Protein AF-A0A0K2B4W9-F1 (afdb_monomer)

Nearest PDB structures (foldseek):
  5sxi-assembly1_A  TM=6.071E-01  e=3.962E+00  Homo sapiens
  8ts7-assembly1_A  TM=5.575E-01  e=5.562E+00  Homo sapiens
  5sxe-assembly1_A  TM=6.425E-01  e=4.856E+00  Homo sapiens
  5sxk-assembly1_A  TM=5.006E-01  e=3.962E+00  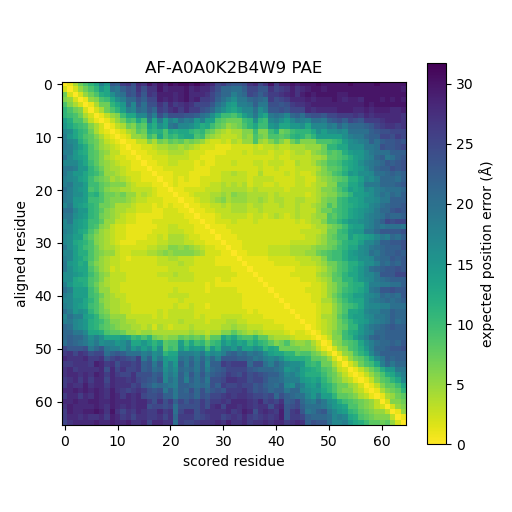Homo sapiens

pLDDT: mean 80.01, std 13.7, range [45.56, 95.38]

Mean predicted aligned error: 11.99 Å

Sequence (65 aa):
MPDEPMGPRPLGTAMREVTFPDQSRGIILVQAGTPQDEADAMAARVWAGLPEDREPPTPPHRQRR

Secondary structure (DSSP, 8-state):
--------PPPSEEEEEEE-TTS-EEEEEEETT--HHHHHHHHHHHHHHS-------PPP-----

Radius of gyration: 20.1 Å; Cα contacts (8 Å, |Δi|>4): 57; chains: 1; bounding box: 30×40×68 Å

Organism: Streptomyces ambofaciens (strain ATCC 23877 / 3486 / DSM 40053 / JCM 4204 / NBRC 12836 / NRRL B-2516) (NCBI:txid278992)

Solvent-accessible surface area (backbone atoms only — not comparable to full-atom values): 4363 Å² total; per-residue (Å²): 132,82,84,71,78,77,65,88,70,50,78,62,76,34,83,41,81,36,62,37,90,86,72,47,78,47,76,50,81,42,56,30,76,65,53,68,71,59,51,30,54,50,48,39,53,54,57,73,69,52,77,81,81,67,74,72,82,74,73,78,78,78,76,86,124

Foldseek 3Di:
DDPDPPPDQDADWDWDWEQEPVRDIDIDIDGGNDDRVNVNVVRNVVVVPDPPPPPPPDPPPPPDD

Structure (mmCIF, N/CA/C/O backbone):
data_AF-A0A0K2B4W9-F1
#
_entry.id   AF-A0A0K2B4W9-F1
#
loop_
_atom_site.group_PDB
_atom_site.id
_atom_site.type_symbol
_atom_site.label_atom_id
_atom_site.label_alt_id
_atom_site.label_comp_id
_atom_site.label_asym_id
_atom_site.label_entity_id
_atom_site.label_seq_id
_atom_site.pdbx_PDB_ins_code
_atom_site.Cartn_x
_atom_site.Cartn_y
_atom_site.Cartn_z
_atom_site.occupancy
_atom_site.B_iso_or_equiv
_atom_site.auth_seq_id
_atom_site.auth_comp_id
_atom_site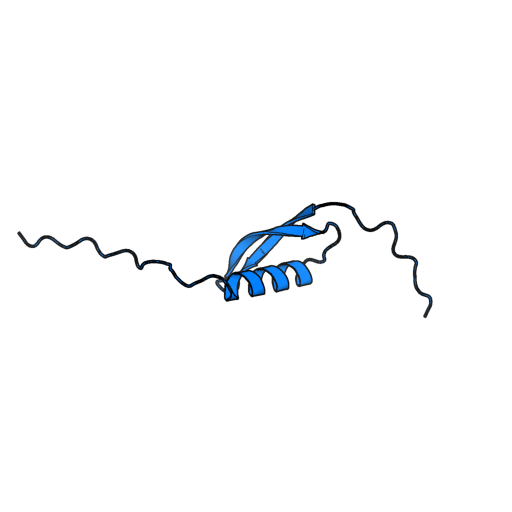.auth_asym_id
_atom_site.auth_atom_id
_atom_site.pdbx_PDB_model_num
ATOM 1 N N . MET A 1 1 ? -2.026 -19.943 -27.590 1.00 45.56 1 MET A N 1
ATOM 2 C CA . MET A 1 1 ? -1.751 -18.501 -27.434 1.00 45.56 1 MET A CA 1
ATOM 3 C C . MET A 1 1 ? -0.288 -18.379 -27.047 1.00 45.56 1 MET A C 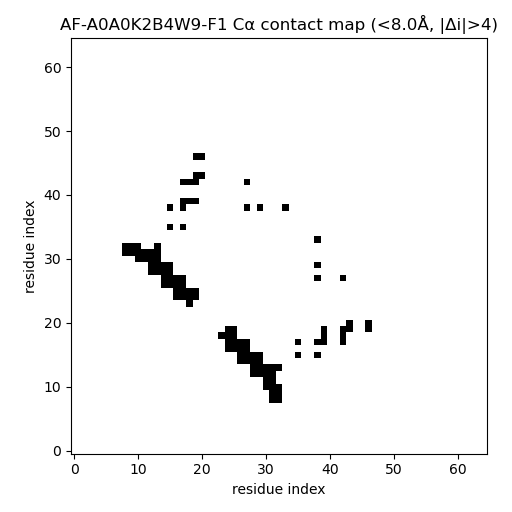1
ATOM 5 O O . MET A 1 1 ? 0.109 -19.167 -26.196 1.00 45.56 1 MET A O 1
ATOM 9 N N . PRO A 1 2 ? 0.528 -17.557 -27.724 1.00 56.31 2 PRO A N 1
ATOM 10 C CA . PRO A 1 2 ? 1.959 -17.503 -27.457 1.00 56.31 2 PRO A CA 1
ATOM 11 C C . PRO A 1 2 ? 2.200 -16.760 -26.140 1.00 56.31 2 PRO A C 1
ATOM 13 O O . PRO A 1 2 ? 1.627 -15.694 -25.933 1.00 56.31 2 PRO A O 1
ATOM 16 N N . ASP A 1 3 ? 3.018 -17.343 -25.263 1.00 59.06 3 ASP A N 1
ATOM 17 C CA . ASP A 1 3 ? 3.667 -16.656 -24.145 1.00 59.06 3 ASP A CA 1
ATOM 18 C C . ASP A 1 3 ? 4.408 -15.432 -24.703 1.00 59.06 3 ASP A C 1
ATOM 20 O O . ASP A 1 3 ? 5.503 -15.548 -25.258 1.00 59.06 3 ASP A O 1
ATOM 24 N N . GLU A 1 4 ? 3.783 -14.255 -24.630 1.00 63.03 4 GLU A N 1
ATOM 25 C CA . GLU A 1 4 ? 4.486 -13.004 -24.880 1.00 63.03 4 GLU A CA 1
ATOM 26 C C . GLU A 1 4 ? 5.616 -12.890 -23.851 1.00 63.03 4 GLU A C 1
ATOM 28 O O . GLU A 1 4 ? 5.370 -13.039 -22.647 1.00 63.03 4 GLU A O 1
ATOM 33 N N . PRO A 1 5 ? 6.863 -12.625 -24.280 1.00 56.88 5 PRO A N 1
ATOM 34 C CA . PRO A 1 5 ? 7.930 -12.357 -23.342 1.00 56.88 5 PRO A CA 1
ATOM 35 C C . PRO A 1 5 ? 7.575 -11.038 -22.662 1.00 56.88 5 PRO A C 1
ATOM 37 O O . PRO A 1 5 ? 7.715 -9.970 -23.259 1.00 56.88 5 PRO A O 1
ATOM 40 N N . MET A 1 6 ? 7.074 -11.108 -21.423 1.00 63.47 6 MET A N 1
ATOM 41 C CA . MET A 1 6 ? 6.938 -9.924 -20.584 1.0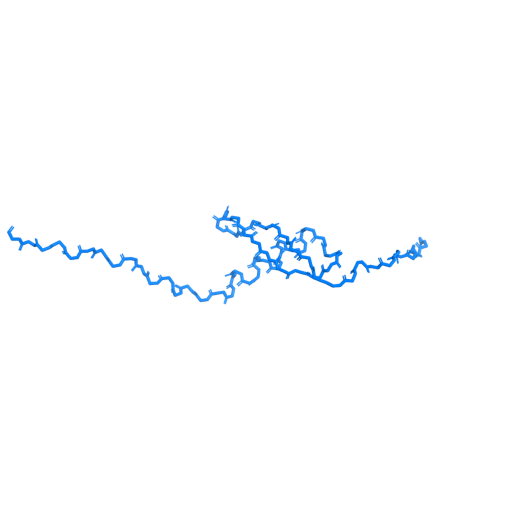0 63.47 6 MET A CA 1
ATOM 42 C C . MET A 1 6 ? 8.298 -9.228 -20.610 1.00 63.47 6 MET A C 1
ATOM 44 O O . MET A 1 6 ? 9.296 -9.805 -20.169 1.00 63.47 6 MET A O 1
ATOM 48 N N . GLY A 1 7 ? 8.340 -8.020 -21.179 1.00 64.75 7 GLY A N 1
ATOM 49 C CA . GLY A 1 7 ? 9.528 -7.174 -21.170 1.00 64.75 7 GLY A CA 1
ATOM 50 C C . GLY A 1 7 ? 10.085 -7.033 -19.749 1.00 64.75 7 GLY A C 1
ATOM 51 O O . GLY A 1 7 ? 9.412 -7.403 -18.783 1.00 64.75 7 GLY A O 1
ATOM 52 N N . PRO A 1 8 ? 11.319 -6.526 -19.594 1.00 67.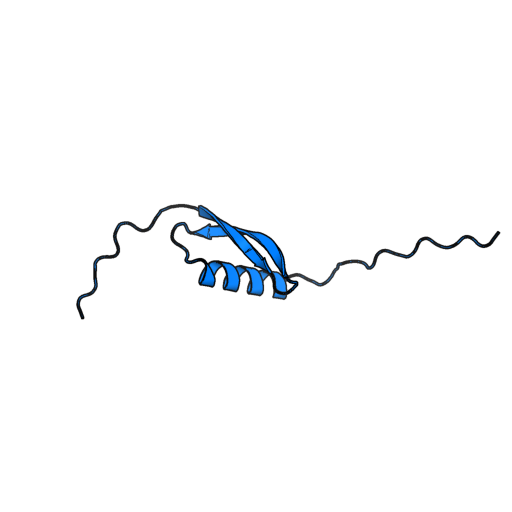00 8 PRO A N 1
ATOM 53 C CA . PRO A 1 8 ? 11.997 -6.511 -18.303 1.00 67.00 8 PRO A CA 1
ATOM 54 C C . PRO A 1 8 ? 11.073 -5.920 -17.238 1.00 67.00 8 PRO A C 1
ATOM 56 O O . PRO A 1 8 ? 10.677 -4.755 -17.324 1.00 67.00 8 PRO A O 1
ATOM 59 N N . ARG A 1 9 ? 10.675 -6.756 -16.267 1.00 69.69 9 ARG A N 1
ATOM 60 C CA . ARG A 1 9 ? 9.822 -6.297 -15.173 1.00 69.69 9 ARG A CA 1
ATOM 61 C C . ARG A 1 9 ? 10.566 -5.171 -14.459 1.00 69.69 9 ARG A C 1
ATOM 63 O O . ARG A 1 9 ? 11.765 -5.331 -14.207 1.00 69.69 9 ARG A O 1
ATOM 70 N N . PRO A 1 10 ? 9.896 -4.048 -14.155 1.00 78.88 10 PRO A N 1
ATOM 71 C CA . PRO A 1 10 ? 10.504 -2.984 -13.376 1.00 78.88 10 PRO A CA 1
ATOM 72 C C . PRO A 1 10 ? 11.139 -3.572 -12.113 1.00 78.88 10 PRO A C 1
ATOM 74 O O . PRO A 1 10 ? 10.509 -4.347 -11.399 1.00 78.88 10 PRO A O 1
ATOM 77 N N . LEU A 1 11 ? 12.407 -3.254 -11.870 1.00 83.25 11 LEU A N 1
ATOM 78 C CA . LEU A 1 11 ? 13.146 -3.761 -10.718 1.00 83.25 11 LEU A CA 1
ATOM 79 C C . LEU A 1 11 ? 13.071 -2.752 -9.569 1.00 83.25 11 LEU A C 1
ATOM 81 O O . LEU A 1 11 ? 13.073 -1.543 -9.797 1.00 83.25 11 LEU A O 1
ATOM 85 N N . GLY A 1 12 ? 13.047 -3.250 -8.334 1.00 90.25 12 GLY A N 1
ATOM 86 C CA . GLY A 1 12 ? 13.042 -2.430 -7.121 1.00 90.25 12 GLY A CA 1
ATOM 87 C C . GLY A 1 12 ? 11.664 -2.302 -6.474 1.00 90.25 12 GLY A C 1
ATOM 88 O O . GLY A 1 12 ? 10.810 -3.176 -6.624 1.00 90.25 12 GLY A O 1
ATOM 89 N N . THR A 1 13 ? 11.469 -1.214 -5.731 1.00 93.31 13 THR A N 1
ATOM 90 C CA . THR A 1 13 ? 10.260 -0.945 -4.941 1.00 93.31 13 THR A CA 1
ATOM 91 C C . THR A 1 13 ? 9.569 0.310 -5.468 1.00 93.31 13 THR A C 1
ATOM 93 O O . THR A 1 13 ? 10.231 1.299 -5.778 1.00 93.31 13 THR A O 1
ATOM 96 N N . ALA A 1 14 ? 8.244 0.287 -5.554 1.00 92.56 14 ALA A N 1
ATOM 97 C CA . ALA A 1 14 ? 7.405 1.406 -5.954 1.00 92.56 14 ALA A CA 1
ATOM 98 C C . ALA A 1 14 ? 6.483 1.835 -4.806 1.00 92.56 14 ALA A C 1
ATOM 100 O O . ALA A 1 14 ? 5.968 1.002 -4.059 1.00 92.56 14 ALA A O 1
ATOM 101 N N . MET A 1 15 ? 6.252 3.143 -4.695 1.00 94.12 15 MET A N 1
ATOM 102 C CA . MET A 1 15 ? 5.220 3.709 -3.827 1.00 94.12 15 MET A CA 1
ATOM 103 C C . MET A 1 15 ? 3.879 3.674 -4.560 1.00 94.12 15 MET A C 1
ATOM 105 O O . MET A 1 15 ? 3.783 4.149 -5.693 1.00 94.12 15 MET A O 1
ATOM 109 N N . ARG A 1 16 ? 2.847 3.124 -3.920 1.00 92.19 16 ARG A N 1
ATOM 110 C CA . ARG A 1 16 ? 1.480 3.089 -4.452 1.00 92.19 16 ARG A CA 1
ATOM 111 C C . ARG A 1 16 ? 0.512 3.696 -3.454 1.00 92.19 16 ARG A C 1
ATOM 113 O O . ARG A 1 16 ? 0.519 3.311 -2.288 1.00 92.19 16 ARG A O 1
ATOM 120 N N . GLU A 1 17 ? -0.306 4.631 -3.928 1.00 95.38 17 GLU A N 1
ATOM 121 C CA . GLU A 1 17 ? -1.480 5.103 -3.195 1.00 95.38 17 GLU A CA 1
ATOM 122 C C . GLU A 1 17 ? -2.542 4.001 -3.236 1.00 95.38 17 GLU A C 1
ATOM 124 O O . GLU A 1 17 ? -2.775 3.427 -4.295 1.00 95.38 17 GLU A O 1
ATOM 129 N N . VAL A 1 18 ? -3.145 3.682 -2.096 1.00 92.38 18 VAL A N 1
ATOM 130 C CA . VAL A 1 18 ? -4.149 2.620 -1.934 1.00 92.38 18 VAL A CA 1
ATOM 131 C C . VAL A 1 18 ? -5.319 3.132 -1.107 1.00 92.38 18 VAL A C 1
ATOM 133 O O . VAL A 1 18 ? -5.169 4.061 -0.305 1.00 92.38 18 VAL A O 1
ATOM 136 N N . THR A 1 19 ? -6.481 2.509 -1.285 1.00 91.94 19 THR A N 1
ATOM 137 C CA . THR A 1 19 ? -7.658 2.770 -0.446 1.00 91.94 19 THR A CA 1
ATOM 138 C C . THR A 1 19 ? -7.833 1.628 0.547 1.00 91.94 19 THR A C 1
ATOM 140 O O . THR A 1 19 ? -8.022 0.479 0.153 1.00 91.94 19 THR A O 1
ATOM 143 N N . PHE A 1 20 ? -7.758 1.934 1.839 1.00 87.69 20 PHE A N 1
ATOM 144 C CA . PHE A 1 20 ? -7.976 0.958 2.902 1.00 87.69 20 PHE A CA 1
ATOM 145 C C . PHE A 1 20 ? -9.475 0.642 3.081 1.00 87.69 20 PHE A C 1
ATOM 147 O O . PHE A 1 20 ? -10.331 1.401 2.616 1.00 87.69 20 PHE A O 1
ATOM 154 N N . PRO A 1 21 ? -9.832 -0.459 3.774 1.00 85.62 21 PRO A N 1
ATOM 155 C CA . PRO A 1 21 ? -11.231 -0.840 4.001 1.00 85.62 21 PRO A CA 1
ATOM 156 C C . PRO A 1 21 ? -12.085 0.208 4.736 1.00 85.62 21 PRO A C 1
ATOM 158 O O . PRO A 1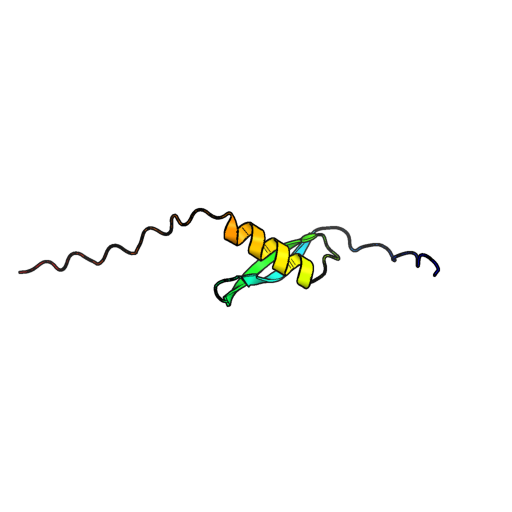 21 ? -13.304 0.221 4.577 1.00 85.62 21 PRO A O 1
ATOM 161 N N . ASP A 1 22 ? -11.469 1.100 5.515 1.00 86.31 22 ASP A N 1
ATOM 162 C CA . ASP A 1 22 ? -12.134 2.228 6.183 1.00 86.31 22 ASP A CA 1
ATOM 163 C C . ASP A 1 22 ? -12.332 3.454 5.265 1.00 86.31 22 ASP A C 1
ATOM 165 O O . ASP A 1 22 ? -12.733 4.521 5.727 1.00 86.31 22 ASP A O 1
ATOM 169 N N . GLN A 1 23 ? -12.063 3.299 3.963 1.00 87.75 23 GLN A N 1
ATOM 170 C CA . GLN A 1 23 ? -12.067 4.344 2.933 1.00 87.75 23 GLN A CA 1
ATOM 171 C C . GLN A 1 23 ? -10.982 5.416 3.108 1.00 87.75 23 GLN A C 1
ATOM 173 O O . GLN A 1 23 ? -10.943 6.382 2.339 1.00 87.75 23 GLN A O 1
ATOM 178 N N . SER A 1 24 ? -10.077 5.262 4.078 1.00 89.06 24 SER A N 1
ATOM 179 C CA . SER A 1 24 ? -8.911 6.130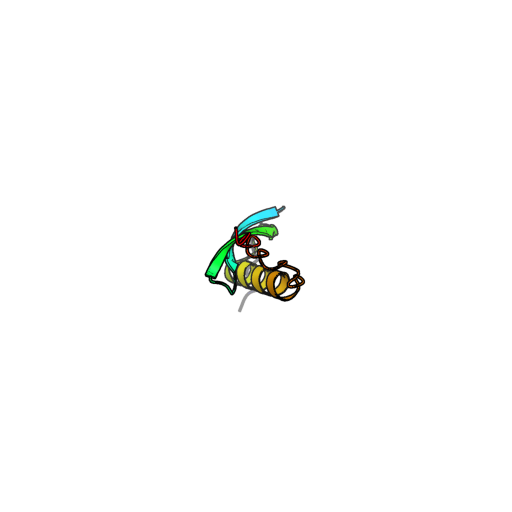 4.184 1.00 89.06 24 SER A CA 1
ATOM 180 C C . SER A 1 24 ? -7.918 5.829 3.060 1.00 89.06 24 SER A C 1
ATOM 182 O O . SER A 1 24 ? -7.835 4.715 2.535 1.00 89.06 24 SER A O 1
ATOM 184 N N . ARG A 1 25 ? -7.167 6.855 2.654 1.00 91.88 25 ARG A N 1
ATOM 185 C CA . ARG A 1 25 ? -6.109 6.727 1.651 1.00 91.88 25 ARG A CA 1
ATOM 186 C C . ARG A 1 25 ? -4.767 6.587 2.342 1.00 91.88 25 ARG A C 1
ATOM 188 O O . ARG A 1 25 ? -4.478 7.323 3.285 1.00 91.88 25 ARG A O 1
ATOM 195 N N . GLY A 1 26 ? -3.935 5.687 1.841 1.00 91.12 26 GLY A N 1
ATOM 196 C CA . GLY A 1 26 ? -2.578 5.497 2.331 1.00 91.12 26 GLY A CA 1
ATOM 197 C C . GLY A 1 26 ? -1.594 5.228 1.218 1.00 91.12 26 GLY A C 1
ATOM 198 O O . GLY A 1 26 ? -1.960 5.125 0.052 1.00 91.12 26 GLY A O 1
ATOM 199 N N . ILE A 1 27 ? -0.328 5.104 1.600 1.00 93.94 27 ILE A N 1
ATOM 200 C CA . ILE A 1 27 ? 0.745 4.717 0.693 1.00 93.94 27 ILE A CA 1
ATOM 201 C C . ILE A 1 27 ? 1.360 3.426 1.211 1.00 93.94 27 ILE A C 1
ATOM 203 O O . ILE A 1 27 ? 1.697 3.330 2.392 1.00 93.94 27 ILE A O 1
ATOM 207 N N . ILE A 1 28 ? 1.549 2.461 0.315 1.00 93.50 28 ILE A N 1
ATOM 208 C CA . ILE A 1 28 ? 2.325 1.251 0.583 1.00 93.50 28 ILE A CA 1
ATOM 209 C C . ILE A 1 28 ? 3.523 1.148 -0.361 1.00 93.50 28 ILE A C 1
ATOM 211 O O . ILE A 1 28 ? 3.544 1.723 -1.453 1.00 93.50 28 ILE A O 1
ATOM 215 N N . LEU A 1 29 ? 4.529 0.399 0.081 1.00 94.56 29 LEU A N 1
ATOM 216 C CA . LEU A 1 29 ? 5.700 0.039 -0.708 1.00 94.56 29 LEU A CA 1
ATOM 217 C C . LEU A 1 29 ? 5.499 -1.370 -1.272 1.00 94.56 29 LEU A C 1
ATOM 219 O O . LEU A 1 29 ? 5.362 -2.324 -0.510 1.00 94.56 29 LEU A O 1
ATOM 223 N N . VAL A 1 30 ? 5.487 -1.496 -2.598 1.00 93.50 30 VAL A N 1
ATOM 224 C CA . VAL A 1 30 ? 5.310 -2.772 -3.317 1.00 93.50 30 VAL A CA 1
ATOM 225 C C . VAL A 1 30 ? 6.453 -3.003 -4.293 1.00 93.50 30 VAL A C 1
ATOM 227 O O . VAL A 1 30 ? 7.218 -2.086 -4.583 1.00 93.50 30 VAL A O 1
ATOM 230 N N . GLN A 1 31 ? 6.586 -4.216 -4.824 1.00 93.38 31 GLN A N 1
ATOM 231 C CA . GLN A 1 31 ? 7.555 -4.455 -5.890 1.00 93.38 31 GLN A CA 1
ATOM 232 C C . GLN A 1 31 ? 7.207 -3.621 -7.127 1.00 93.38 31 GLN A C 1
ATOM 234 O O . GLN A 1 31 ? 6.044 -3.381 -7.462 1.00 93.38 31 GLN A O 1
ATOM 239 N N . ALA A 1 32 ? 8.233 -3.127 -7.808 1.00 92.00 32 ALA A N 1
ATOM 240 C CA . ALA A 1 32 ? 8.034 -2.390 -9.038 1.00 92.00 32 ALA A CA 1
ATOM 241 C C . ALA A 1 32 ? 7.377 -3.314 -10.086 1.00 92.00 32 ALA A C 1
ATOM 243 O O . ALA A 1 32 ? 7.728 -4.482 -10.232 1.00 92.00 32 ALA A O 1
ATOM 244 N N . GLY A 1 33 ? 6.362 -2.796 -10.780 1.00 89.56 33 GLY A N 1
ATOM 245 C CA . GLY A 1 33 ? 5.530 -3.593 -11.687 1.00 89.56 33 GLY A CA 1
ATOM 246 C C . GLY A 1 33 ? 4.318 -4.267 -11.037 1.00 89.56 33 GLY A C 1
ATOM 247 O O . GLY A 1 33 ? 3.505 -4.815 -11.774 1.00 89.56 33 GLY A O 1
ATOM 248 N N . THR A 1 34 ? 4.136 -4.177 -9.712 1.00 90.75 34 THR A N 1
ATOM 249 C CA . THR A 1 34 ? 2.894 -4.612 -9.055 1.00 90.75 34 THR A CA 1
ATOM 250 C C . THR A 1 34 ? 1.693 -3.794 -9.576 1.00 90.75 34 THR A C 1
ATOM 252 O O . THR A 1 34 ? 1.736 -2.549 -9.537 1.00 90.75 34 THR A O 1
ATOM 255 N N . PRO A 1 35 ? 0.639 -4.468 -10.081 1.00 91.88 35 PRO A N 1
ATOM 256 C CA . PRO A 1 35 ? -0.641 -3.863 -10.443 1.00 91.88 35 PRO A CA 1
ATOM 257 C C . PRO A 1 35 ? -1.355 -3.206 -9.254 1.00 91.88 35 PRO A C 1
ATOM 259 O O . PRO A 1 35 ? -1.138 -3.561 -8.097 1.00 91.88 35 PRO A O 1
ATOM 262 N N . GLN A 1 36 ? -2.213 -2.226 -9.534 1.00 90.00 36 GLN A N 1
ATOM 263 C CA . GLN A 1 36 ? -2.892 -1.453 -8.489 1.00 90.00 36 GLN A CA 1
ATOM 264 C C . GLN A 1 36 ? -3.868 -2.304 -7.663 1.00 90.00 36 GLN A C 1
ATOM 266 O O . GLN A 1 36 ? -3.889 -2.195 -6.445 1.00 90.00 36 GLN A O 1
ATOM 271 N N . ASP A 1 37 ? -4.629 -3.181 -8.312 1.00 91.69 37 ASP A N 1
ATOM 272 C CA . ASP A 1 37 ? -5.561 -4.116 -7.677 1.00 91.69 37 ASP A CA 1
ATOM 273 C C . ASP A 1 37 ? -4.851 -5.079 -6.715 1.00 91.69 37 ASP A C 1
ATOM 275 O O . ASP A 1 37 ? -5.344 -5.364 -5.622 1.00 91.69 37 ASP A O 1
ATOM 279 N N . GLU A 1 38 ? -3.653 -5.532 -7.085 1.00 93.62 38 GLU A N 1
ATOM 280 C CA . GLU A 1 38 ? -2.821 -6.358 -6.213 1.00 93.62 38 GLU A CA 1
ATOM 281 C C . GLU A 1 38 ? -2.287 -5.555 -5.013 1.00 93.62 38 GLU A C 1
ATOM 283 O O . GLU A 1 38 ? -2.293 -6.047 -3.881 1.00 93.62 38 GLU A O 1
ATOM 288 N N . ALA A 1 39 ? -1.876 -4.300 -5.233 1.00 93.50 39 ALA A N 1
ATOM 289 C CA . ALA A 1 39 ? -1.460 -3.385 -4.171 1.00 93.50 39 ALA A CA 1
ATOM 290 C C . ALA A 1 39 ? -2.604 -3.101 -3.177 1.00 93.50 39 ALA A C 1
ATOM 292 O O . ALA A 1 39 ? -2.396 -3.188 -1.965 1.00 93.50 39 ALA A O 1
ATOM 293 N N . ASP A 1 40 ? -3.819 -2.852 -3.669 1.00 90.88 40 ASP A N 1
ATOM 294 C CA . ASP A 1 40 ? -5.011 -2.640 -2.842 1.00 90.88 40 ASP A CA 1
ATOM 295 C C . ASP A 1 40 ? -5.358 -3.900 -2.025 1.00 90.88 40 ASP A C 1
ATOM 297 O O . ASP A 1 40 ? -5.629 -3.824 -0.823 1.00 90.88 40 ASP A O 1
ATOM 301 N N . ALA A 1 41 ? -5.271 -5.090 -2.633 1.00 91.31 41 ALA A N 1
ATOM 302 C CA . ALA A 1 41 ? -5.492 -6.353 -1.931 1.00 91.31 41 ALA A CA 1
ATOM 303 C C . ALA A 1 41 ? -4.446 -6.605 -0.829 1.00 91.31 41 ALA A C 1
ATOM 305 O O . ALA A 1 41 ? -4.786 -7.090 0.255 1.00 91.31 41 ALA A O 1
ATOM 306 N N . MET A 1 42 ? -3.176 -6.269 -1.076 1.00 91.75 42 MET A N 1
ATOM 307 C CA . MET A 1 42 ? -2.119 -6.332 -0.062 1.00 91.75 42 MET A CA 1
ATOM 308 C C . MET A 1 42 ? -2.377 -5.352 1.085 1.00 91.75 42 MET A C 1
ATOM 310 O O . MET A 1 42 ? -2.277 -5.741 2.249 1.00 91.75 42 MET A O 1
ATOM 314 N N . ALA A 1 43 ? -2.767 -4.115 0.770 1.00 91.50 43 ALA A N 1
ATOM 315 C CA . ALA A 1 43 ? -3.108 -3.100 1.760 1.00 91.50 43 ALA A CA 1
ATOM 316 C C . ALA A 1 43 ? -4.249 -3.560 2.678 1.00 91.50 43 ALA A C 1
ATOM 318 O O . ALA A 1 43 ? -4.134 -3.465 3.899 1.00 91.50 43 ALA A O 1
ATOM 319 N N . ALA A 1 44 ? -5.312 -4.134 2.107 1.00 89.38 44 ALA A N 1
ATOM 320 C CA . ALA A 1 44 ? -6.442 -4.660 2.869 1.00 89.38 44 ALA A CA 1
ATOM 321 C C . ALA A 1 44 ? -6.045 -5.820 3.800 1.00 89.38 44 ALA A C 1
ATOM 323 O O . ALA A 1 44 ? -6.519 -5.890 4.934 1.00 89.38 44 ALA A O 1
ATOM 324 N N . ARG A 1 45 ? -5.152 -6.717 3.357 1.00 88.25 45 ARG A N 1
ATOM 325 C CA . ARG A 1 45 ? -4.651 -7.831 4.185 1.00 88.25 45 ARG A CA 1
ATOM 326 C C . ARG A 1 45 ? -3.814 -7.347 5.362 1.00 88.25 45 ARG A C 1
ATOM 328 O O . ARG A 1 45 ? -3.987 -7.849 6.467 1.00 88.25 45 ARG A O 1
ATOM 335 N N . VAL A 1 46 ? -2.922 -6.382 5.127 1.00 86.75 46 VAL A N 1
ATOM 336 C CA . VAL A 1 46 ? -2.117 -5.770 6.193 1.00 86.75 46 VAL A CA 1
ATOM 337 C C . VAL A 1 46 ? -3.032 -5.066 7.189 1.00 86.75 46 VAL A C 1
ATOM 339 O O . VAL A 1 46 ? -2.906 -5.299 8.385 1.00 86.75 46 VAL A O 1
ATOM 342 N N . TRP A 1 47 ? -3.998 -4.287 6.696 1.00 84.88 47 TRP A N 1
ATOM 343 C CA . TRP A 1 47 ? -4.989 -3.603 7.524 1.00 84.88 47 TRP A CA 1
ATOM 344 C C . TRP A 1 47 ? -5.780 -4.565 8.418 1.00 84.88 47 TRP A C 1
ATOM 346 O O . TRP A 1 47 ? -5.913 -4.322 9.610 1.00 84.88 47 TRP A O 1
ATOM 356 N N . ALA A 1 48 ? -6.255 -5.687 7.871 1.00 83.56 48 ALA A N 1
ATOM 357 C CA . ALA A 1 48 ? -6.986 -6.699 8.635 1.00 83.56 48 ALA A CA 1
ATOM 358 C C . ALA A 1 48 ? -6.128 -7.416 9.697 1.00 83.56 48 ALA A C 1
ATOM 360 O O . ALA A 1 48 ? -6.672 -7.997 10.631 1.00 83.56 48 ALA A O 1
ATOM 361 N N . GLY A 1 49 ? -4.800 -7.411 9.538 1.00 79.94 49 GLY A N 1
ATOM 362 C CA . GLY A 1 49 ? -3.853 -8.001 10.483 1.00 79.94 49 GLY A CA 1
ATOM 363 C C . GLY A 1 49 ? -3.312 -7.028 11.535 1.00 79.94 49 GLY A C 1
ATOM 364 O O . GLY A 1 49 ? -2.571 -7.467 12.415 1.00 79.94 49 GLY A O 1
ATOM 365 N N . LEU A 1 50 ? -3.637 -5.731 11.454 1.00 74.62 50 LEU A N 1
ATOM 366 C CA . LEU A 1 50 ? -3.239 -4.759 12.471 1.00 74.62 50 LEU A CA 1
ATOM 367 C C . LEU A 1 50 ? -4.099 -4.953 13.734 1.00 74.62 50 LEU A C 1
ATOM 369 O O . LEU A 1 50 ? -5.326 -4.962 13.627 1.00 74.62 50 LEU A O 1
ATOM 373 N N . PRO A 1 51 ? -3.493 -5.092 14.929 1.00 66.00 51 PRO A N 1
ATOM 374 C CA . PRO A 1 51 ? -4.254 -5.126 16.172 1.00 66.00 51 PRO A CA 1
ATOM 375 C C . PRO A 1 51 ? -5.029 -3.814 16.336 1.00 66.00 51 PRO A C 1
ATOM 377 O O . PRO A 1 51 ? -4.472 -2.730 16.151 1.00 66.00 51 PRO A O 1
ATOM 380 N N . GLU A 1 52 ? -6.306 -3.908 16.710 1.00 63.16 52 GLU A N 1
ATOM 381 C CA . GLU A 1 52 ? -7.194 -2.770 16.994 1.00 63.16 52 GLU A CA 1
ATOM 382 C C . GLU A 1 52 ? -6.809 -2.012 18.285 1.00 63.16 52 GLU A C 1
ATOM 384 O O . GLU A 1 52 ? -7.677 -1.444 18.943 1.00 63.16 52 GLU A O 1
ATOM 389 N N . ASP A 1 53 ? -5.523 -1.951 18.659 1.00 55.50 53 ASP A N 1
ATOM 390 C CA . ASP A 1 53 ? -5.006 -1.183 19.808 1.00 55.50 53 ASP A CA 1
ATOM 391 C C . ASP A 1 53 ? -5.026 0.332 19.533 1.00 55.50 53 ASP A C 1
ATOM 393 O O . ASP A 1 53 ? -4.101 1.096 19.814 1.00 55.50 53 ASP A O 1
ATOM 397 N N . ARG A 1 54 ? -6.135 0.803 18.970 1.00 55.38 54 ARG A N 1
ATOM 398 C CA . ARG A 1 54 ? -6.542 2.190 19.026 1.00 55.38 54 ARG A CA 1
ATOM 399 C C . ARG A 1 54 ? -7.202 2.371 20.38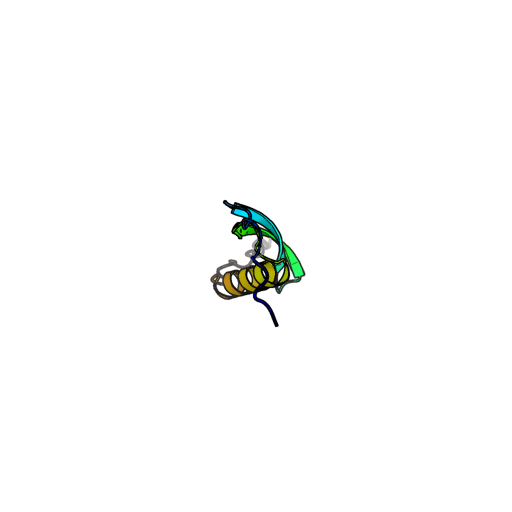7 1.00 55.38 54 ARG A C 1
ATOM 401 O O . ARG A 1 54 ? -8.417 2.247 20.512 1.00 55.38 54 ARG A O 1
ATOM 408 N N . GLU A 1 55 ? -6.385 2.627 21.409 1.00 62.62 55 GLU A N 1
ATOM 409 C CA . GLU A 1 55 ? -6.869 3.081 22.713 1.00 62.62 55 GLU A CA 1
ATOM 410 C C . GLU A 1 55 ? -7.912 4.189 22.451 1.00 62.62 55 GLU A C 1
ATOM 412 O O . GLU A 1 55 ? -7.591 5.178 21.774 1.00 62.62 55 GLU A O 1
ATOM 417 N N . PRO A 1 56 ? -9.190 4.006 22.838 1.00 67.88 56 PRO A N 1
ATOM 418 C CA . PRO A 1 56 ? -10.197 5.020 22.579 1.00 67.88 56 PRO A CA 1
ATOM 419 C C . PRO A 1 56 ? -9.738 6.309 23.265 1.00 67.88 56 PRO A C 1
ATOM 421 O O . PRO A 1 56 ? -9.223 6.233 24.381 1.00 67.88 56 PRO A O 1
ATOM 424 N N . PRO A 1 57 ? -9.894 7.491 22.639 1.00 64.94 57 PRO A N 1
ATOM 425 C CA . PRO A 1 57 ? -9.512 8.738 23.280 1.00 64.94 57 PRO A CA 1
ATOM 426 C C . PRO A 1 57 ? -10.295 8.853 24.585 1.00 64.94 57 PRO A C 1
ATOM 428 O O . PRO A 1 57 ? -11.508 9.075 24.571 1.00 64.94 57 PRO A O 1
ATOM 431 N N . THR A 1 58 ? -9.605 8.649 25.707 1.00 71.12 58 THR A N 1
ATOM 432 C CA . THR A 1 58 ? -10.177 8.750 27.045 1.00 71.12 58 THR A CA 1
ATOM 433 C C . THR A 1 58 ? -10.852 10.115 27.138 1.00 71.12 58 THR A C 1
ATOM 435 O O . THR A 1 58 ? -10.166 11.133 26.990 1.00 71.12 58 THR A O 1
ATOM 438 N N . PRO A 1 59 ? -12.185 10.188 27.312 1.00 72.50 59 PRO A N 1
ATOM 439 C CA . PRO A 1 59 ? -12.850 11.476 27.389 1.00 72.50 59 PRO A CA 1
ATOM 440 C C . PRO A 1 59 ? -12.237 12.247 28.563 1.00 72.50 59 PRO A C 1
ATOM 442 O O . PRO A 1 59 ? -12.066 11.663 29.640 1.00 72.50 59 PRO A O 1
ATOM 445 N N . PRO A 1 60 ? -11.873 13.533 28.389 1.00 72.88 60 PRO A N 1
ATOM 446 C CA . PRO A 1 60 ? -11.270 14.289 29.471 1.00 72.88 60 PRO A CA 1
ATOM 447 C C . PRO A 1 60 ? -12.246 14.281 30.643 1.00 72.88 60 PRO A C 1
ATOM 449 O O . PRO A 1 60 ? -13.402 14.689 30.496 1.00 72.88 60 PRO A O 1
ATOM 452 N N . HIS A 1 61 ? -11.786 13.767 31.790 1.00 66.69 61 HIS A N 1
ATOM 453 C CA . HIS A 1 61 ? -12.536 13.765 33.038 1.00 66.69 61 HIS A CA 1
ATOM 454 C C . HIS A 1 61 ? -13.107 15.163 33.253 1.00 66.69 61 HIS A C 1
ATOM 456 O O . HIS A 1 61 ? -12.383 16.111 33.565 1.00 66.69 61 HIS A O 1
ATOM 462 N N . ARG A 1 62 ? -14.421 15.293 33.052 1.00 67.06 62 ARG A N 1
ATOM 463 C CA . ARG A 1 62 ? -15.167 16.513 33.325 1.00 67.06 62 ARG A CA 1
ATOM 464 C C . ARG A 1 62 ? -15.096 16.706 34.835 1.00 67.06 62 ARG A C 1
ATOM 466 O O . ARG A 1 62 ? -15.891 16.123 35.570 1.00 67.06 62 ARG A O 1
ATOM 473 N N . GLN A 1 63 ? -14.086 17.444 35.299 1.00 62.88 63 GLN A N 1
ATOM 474 C CA . GLN A 1 63 ? -13.967 17.839 36.694 1.00 62.88 63 GLN A CA 1
ATOM 475 C C . GLN A 1 63 ? -15.211 18.660 37.015 1.00 62.88 63 GLN A C 1
ATOM 477 O O . GLN A 1 63 ? -15.344 19.811 36.606 1.00 62.88 63 GLN A O 1
ATOM 482 N N . ARG A 1 64 ?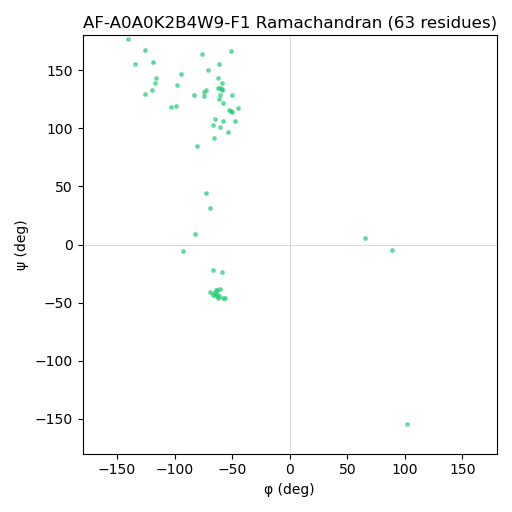 -16.166 18.017 37.687 1.00 62.03 64 ARG A N 1
ATOM 483 C CA . ARG A 1 64 ? -17.255 18.699 38.366 1.00 62.03 64 ARG A CA 1
ATOM 484 C C . ARG A 1 64 ? -16.612 19.512 39.487 1.00 62.03 64 ARG A C 1
ATOM 486 O O . ARG A 1 64 ? -16.119 18.934 40.454 1.00 62.03 64 ARG A O 1
ATOM 493 N N . ARG A 1 65 ? -16.582 20.826 39.312 1.00 65.56 65 ARG A N 1
ATOM 494 C CA . ARG A 1 65 ? -16.520 21.795 40.401 1.00 65.56 65 ARG A CA 1
ATOM 495 C C . ARG A 1 65 ? -17.795 22.614 40.355 1.00 65.56 65 ARG A C 1
ATOM 497 O O . ARG A 1 65 ? -18.259 22.876 39.222 1.00 65.56 65 ARG A O 1
#